Protein AF-A0A4W5RKP0-F1 (afdb_monomer)

Foldseek 3Di:
DVVVLVVVLVVCLVCVLVVLVDPDQLPPQDLVSLLSSLLPDDPVSLVVRNNPPPRNSVSSVVSVVVLLLDPPRARPNDNHHCVQWFAFPQQRDIDGPVCQQVDAGPVPQWDADPVRDIGGDTHGDPPDDPVVVVPPPVVPPPDPDD

Radius of gyration: 19.69 Å; Cα contacts (8 Å, |Δi|>4): 144; chains: 1; bounding box: 52×36×50 Å

Organism: NCBI:txid62062

Structure (mmCIF, N/CA/C/O backbone):
data_AF-A0A4W5RKP0-F1
#
_entry.id   AF-A0A4W5RKP0-F1
#
loop_
_atom_site.group_PDB
_atom_site.id
_atom_site.type_symbol
_atom_site.label_atom_id
_atom_site.label_alt_id
_atom_site.label_comp_id
_atom_site.label_asym_id
_atom_site.label_entity_id
_atom_site.label_seq_id
_atom_site.pdbx_PDB_ins_code
_atom_site.Cartn_x
_atom_site.Cartn_y
_atom_site.Cartn_z
_atom_site.occupancy
_atom_site.B_iso_or_equiv
_atom_site.auth_seq_id
_atom_site.auth_comp_id
_atom_site.auth_asym_id
_atom_site.auth_atom_id
_atom_site.pdbx_PDB_model_num
ATOM 1 N N . MET A 1 1 ? -3.366 20.449 21.493 1.00 60.41 1 MET A N 1
ATOM 2 C CA . MET A 1 1 ? -4.532 19.841 20.816 1.00 60.41 1 MET A CA 1
ATOM 3 C C . MET A 1 1 ? -4.073 18.633 20.007 1.00 60.41 1 MET A C 1
ATOM 5 O O . MET A 1 1 ? -4.732 17.608 20.071 1.00 60.41 1 MET A O 1
ATOM 9 N N . ASP A 1 2 ? -2.899 18.714 19.373 1.00 71.88 2 ASP A N 1
ATOM 10 C CA . ASP A 1 2 ? -2.292 17.614 18.603 1.00 71.88 2 ASP A CA 1
ATOM 11 C C . ASP A 1 2 ? -1.940 16.374 19.443 1.00 71.88 2 ASP A C 1
ATOM 13 O O . ASP A 1 2 ? -2.179 15.255 19.006 1.00 71.88 2 ASP A O 1
ATOM 17 N N . THR A 1 3 ? -1.509 16.557 20.695 1.00 84.44 3 THR A N 1
ATOM 18 C CA . THR A 1 3 ? -1.187 15.449 21.617 1.00 84.44 3 THR A CA 1
ATOM 19 C C . THR A 1 3 ? -2.364 14.506 21.874 1.00 84.44 3 THR A C 1
ATOM 21 O O . THR A 1 3 ? -2.198 13.292 21.888 1.00 84.44 3 THR A O 1
ATOM 24 N N . LEU A 1 4 ? -3.578 15.047 22.023 1.00 87.25 4 LEU A N 1
ATOM 25 C CA . LEU A 1 4 ? -4.775 14.232 22.240 1.00 87.25 4 LEU A CA 1
ATOM 26 C C . LEU A 1 4 ? -5.139 13.429 20.986 1.00 87.25 4 LEU A C 1
ATOM 28 O O . LEU A 1 4 ? -5.602 12.294 21.082 1.00 87.25 4 LEU A O 1
ATOM 32 N N . VAL A 1 5 ? -4.942 14.020 19.805 1.00 86.50 5 VAL A N 1
ATOM 33 C CA . VAL A 1 5 ? -5.206 13.350 18.528 1.00 86.50 5 VAL A CA 1
ATOM 34 C C . VAL A 1 5 ? -4.239 12.182 18.347 1.00 86.50 5 VAL A C 1
ATOM 36 O O . VAL A 1 5 ? -4.679 11.088 18.002 1.00 86.50 5 VAL A O 1
ATOM 39 N N . GLU A 1 6 ? -2.956 12.377 18.645 1.00 88.00 6 GLU A N 1
ATOM 40 C CA . GLU A 1 6 ? -1.948 11.312 18.622 1.00 88.00 6 GLU A CA 1
ATOM 41 C C . GLU A 1 6 ? -2.274 10.184 19.608 1.00 88.00 6 GLU A C 1
ATOM 43 O O . GLU A 1 6 ? -2.277 9.018 19.215 1.00 88.00 6 GLU A O 1
ATOM 48 N N . GLU A 1 7 ? -2.633 10.507 20.854 1.00 90.38 7 GLU A N 1
ATOM 49 C CA . GLU A 1 7 ? -3.054 9.510 21.847 1.00 90.38 7 GLU A CA 1
ATOM 50 C C . GLU A 1 7 ? -4.273 8.705 21.374 1.00 90.38 7 GLU A C 1
ATOM 52 O O . GLU A 1 7 ? -4.312 7.480 21.514 1.00 90.38 7 GLU A O 1
ATOM 57 N N . CYS A 1 8 ? -5.253 9.370 20.755 1.00 90.25 8 CYS A N 1
ATOM 58 C CA . CYS A 1 8 ? -6.436 8.713 20.202 1.00 90.25 8 CYS A CA 1
ATOM 59 C C . CYS A 1 8 ? -6.088 7.788 19.026 1.00 90.25 8 CYS A C 1
ATOM 61 O O . CYS A 1 8 ? -6.635 6.688 18.930 1.00 90.25 8 CYS A O 1
ATOM 63 N N . ILE A 1 9 ? -5.177 8.206 18.143 1.00 91.00 9 ILE A N 1
ATOM 64 C CA . ILE A 1 9 ? -4.698 7.392 17.018 1.00 91.00 9 ILE A CA 1
ATOM 65 C C . ILE A 1 9 ? -3.965 6.145 17.539 1.00 91.00 9 ILE A C 1
ATOM 67 O O . ILE A 1 9 ? -4.253 5.037 17.085 1.00 91.00 9 ILE A O 1
ATOM 71 N N . GLN A 1 10 ? -3.089 6.301 18.534 1.00 91.81 10 GLN A N 1
ATOM 72 C CA . GLN A 1 10 ? -2.374 5.189 19.173 1.00 91.81 10 GLN A CA 1
ATOM 73 C C . GLN A 1 10 ? -3.334 4.216 19.869 1.00 91.81 10 GLN A C 1
ATOM 75 O O . GLN A 1 10 ? -3.207 2.996 19.744 1.00 91.81 10 GLN A O 1
ATOM 80 N N . TYR A 1 11 ? -4.350 4.741 20.558 1.00 91.94 11 TYR A N 1
ATOM 81 C CA . TYR A 1 11 ? -5.396 3.916 21.156 1.00 91.94 11 TYR A CA 1
ATOM 82 C C . TYR A 1 11 ? -6.166 3.124 20.093 1.00 91.94 11 TYR A C 1
ATOM 84 O O . TYR A 1 11 ? -6.436 1.935 20.280 1.00 91.94 11 TYR A O 1
ATOM 92 N N . CYS A 1 12 ? -6.486 3.761 18.961 1.00 90.38 12 CYS A N 1
ATOM 93 C CA . CYS A 1 12 ? -7.157 3.103 17.846 1.00 90.38 12 CYS A CA 1
ATOM 94 C C . CYS A 1 12 ? -6.307 1.979 17.258 1.00 90.38 12 CYS A C 1
ATOM 96 O O . CYS A 1 12 ? -6.847 0.904 17.027 1.00 90.38 12 CYS A O 1
ATOM 98 N N . HIS A 1 13 ? -5.003 2.191 17.059 1.00 91.81 13 HIS A N 1
ATOM 99 C CA . HIS A 1 13 ? -4.082 1.149 16.589 1.00 91.81 13 HIS A CA 1
ATOM 100 C C . HIS A 1 13 ? -4.089 -0.068 17.526 1.00 91.81 13 HIS A C 1
ATOM 102 O O . HIS A 1 13 ? -4.401 -1.177 17.094 1.00 91.81 13 HIS A O 1
ATOM 108 N N . LYS A 1 14 ? -3.900 0.152 18.832 1.00 92.62 14 LYS A N 1
ATOM 109 C CA . LYS A 1 14 ? -3.831 -0.925 19.833 1.00 92.62 14 LYS A CA 1
ATOM 110 C C . LYS A 1 14 ? -5.144 -1.691 20.032 1.00 92.62 14 LYS A C 1
ATOM 112 O O . LYS A 1 14 ? -5.126 -2.882 20.341 1.00 92.62 14 LYS A O 1
ATOM 117 N N . HIS A 1 15 ? -6.288 -1.019 19.908 1.00 92.12 15 HIS A N 1
ATOM 118 C CA . HIS A 1 15 ? -7.602 -1.583 20.237 1.00 92.12 15 HIS A CA 1
ATOM 119 C C . HIS A 1 15 ? -8.544 -1.708 19.032 1.00 92.12 15 HIS A C 1
ATOM 121 O O . HIS A 1 15 ? -9.750 -1.888 19.215 1.00 92.12 15 HIS A O 1
ATOM 127 N N . MET A 1 16 ? -8.016 -1.675 17.804 1.00 90.31 16 MET A N 1
ATOM 128 C CA . MET A 1 16 ? -8.818 -1.653 16.575 1.00 90.31 16 MET A CA 1
ATOM 129 C C . MET A 1 16 ? -9.851 -2.779 16.513 1.00 90.31 16 MET A C 1
ATOM 131 O O . MET A 1 16 ? -11.029 -2.512 16.291 1.00 90.31 16 MET A O 1
ATOM 135 N N . SER A 1 17 ? -9.448 -4.022 16.799 1.00 89.94 17 SER A N 1
ATOM 136 C CA . SER A 1 17 ? -10.343 -5.190 16.809 1.00 89.94 17 SER A CA 1
ATOM 137 C C . SER A 1 17 ? -11.527 -5.033 17.778 1.00 89.94 17 SER A C 1
ATOM 139 O O . SER A 1 17 ? -12.649 -5.426 17.464 1.00 89.94 17 SER A O 1
ATOM 141 N N . ALA A 1 18 ? -11.315 -4.414 18.943 1.00 90.12 18 ALA A N 1
ATOM 142 C CA . ALA A 1 18 ? -12.383 -4.153 19.911 1.00 90.12 18 ALA A CA 1
ATOM 143 C C . ALA A 1 18 ? -13.307 -3.009 19.452 1.00 90.12 18 ALA A C 1
ATOM 145 O O . ALA A 1 18 ? -14.530 -3.079 19.611 1.00 90.12 18 ALA A O 1
ATOM 146 N N . ILE A 1 19 ? -12.735 -1.977 18.826 1.00 89.62 19 ILE A N 1
ATOM 147 C CA . ILE A 1 19 ? -13.483 -0.839 18.282 1.00 89.62 19 ILE A CA 1
ATOM 148 C C . ILE A 1 19 ? -14.411 -1.310 17.158 1.00 89.62 19 ILE A C 1
ATOM 150 O O . ILE A 1 19 ? -15.609 -1.035 17.205 1.00 89.62 19 ILE A O 1
ATOM 154 N N . VAL A 1 20 ? -13.907 -2.087 16.192 1.00 89.06 20 VAL A N 1
ATOM 155 C CA . VAL A 1 20 ? -14.726 -2.596 15.076 1.00 89.06 20 VAL A CA 1
ATOM 156 C C . VAL A 1 20 ? -15.757 -3.639 15.522 1.00 89.06 20 VAL A C 1
ATOM 158 O O . VAL A 1 20 ? -16.818 -3.753 14.899 1.00 89.06 20 VAL A O 1
ATOM 161 N N . ALA A 1 21 ? -15.520 -4.363 16.622 1.00 87.81 21 ALA A N 1
ATOM 162 C CA . ALA A 1 21 ? -16.507 -5.277 17.204 1.00 87.81 21 ALA A CA 1
ATOM 163 C C . ALA A 1 21 ? -17.727 -4.536 17.784 1.00 87.81 21 ALA A C 1
ATOM 165 O O . ALA A 1 21 ? -18.852 -5.042 17.727 1.00 87.81 21 ALA A O 1
ATOM 166 N N . THR A 1 22 ? -17.529 -3.313 18.278 1.00 87.06 22 THR A N 1
ATOM 167 C CA . THR A 1 22 ? -18.585 -2.475 18.861 1.00 87.06 22 THR A CA 1
ATOM 168 C C . THR A 1 22 ? -19.543 -1.964 17.767 1.00 87.06 22 THR A C 1
ATOM 170 O O . THR A 1 22 ? -19.121 -1.725 16.629 1.00 87.06 22 THR A O 1
ATOM 173 N N . PRO A 1 23 ? -20.855 -1.800 18.030 1.00 82.81 23 PRO A N 1
ATOM 174 C CA . PRO A 1 23 ? -21.781 -1.160 17.092 1.00 82.81 23 PRO A CA 1
ATOM 175 C C . PRO A 1 23 ? -21.505 0.352 16.979 1.00 82.81 23 PRO A C 1
ATOM 177 O O . PRO A 1 23 ? -22.216 1.177 17.538 1.00 82.81 23 PRO A O 1
ATOM 180 N N . CYS A 1 24 ? -20.453 0.712 16.246 1.00 81.31 24 CYS A N 1
ATOM 181 C CA . CYS A 1 24 ? -20.069 2.082 15.924 1.00 81.31 24 CYS A CA 1
ATOM 182 C C . CYS A 1 24 ? -20.113 2.329 14.407 1.00 81.31 24 CYS A C 1
ATOM 184 O O . CYS A 1 24 ? -19.992 1.401 13.598 1.00 81.31 24 CYS A O 1
ATOM 186 N N . ASN A 1 25 ? -20.291 3.594 14.019 1.00 80.88 25 ASN A N 1
ATOM 187 C CA . ASN A 1 25 ? -20.197 4.024 12.629 1.00 80.88 25 ASN A CA 1
ATOM 188 C C . ASN A 1 25 ? -18.757 4.466 12.328 1.00 80.88 25 ASN A C 1
ATOM 190 O O . ASN A 1 25 ? -18.348 5.538 12.754 1.00 80.88 25 ASN A O 1
ATOM 194 N N . MET A 1 26 ? -18.015 3.665 11.563 1.00 80.25 26 MET A N 1
ATOM 195 C CA . MET A 1 26 ? -16.632 3.963 11.151 1.00 80.25 26 MET A CA 1
ATOM 196 C C . MET A 1 26 ? -16.550 4.773 9.842 1.00 80.25 26 MET A C 1
ATOM 198 O O . MET A 1 26 ? -15.467 5.013 9.305 1.00 80.25 26 MET A O 1
ATOM 202 N N . ASN A 1 27 ? -17.687 5.209 9.288 1.00 81.69 27 ASN A N 1
ATOM 203 C CA . ASN A 1 27 ? -17.723 6.067 8.099 1.00 81.69 27 ASN A CA 1
ATOM 204 C C . ASN A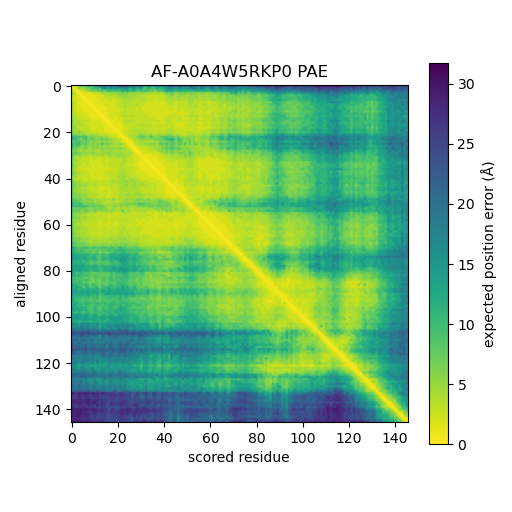 1 27 ? -17.476 7.545 8.397 1.00 81.69 27 ASN A C 1
ATOM 206 O O . ASN A 1 27 ? -17.234 8.302 7.465 1.00 81.69 27 ASN A O 1
ATOM 210 N N . CYS A 1 28 ? -17.480 7.950 9.667 1.00 81.38 28 CYS A N 1
ATOM 211 C CA . CYS A 1 28 ? -17.148 9.316 10.071 1.00 81.38 28 CYS A CA 1
ATOM 212 C C . CYS A 1 28 ? -15.638 9.612 10.068 1.00 81.38 28 CYS A C 1
ATOM 214 O O . CYS A 1 28 ? -15.250 10.775 10.157 1.00 81.38 28 CYS A O 1
ATOM 216 N N . ILE A 1 29 ? -14.785 8.587 9.962 1.00 85.50 29 ILE A N 1
ATOM 217 C CA . ILE A 1 29 ? -13.333 8.764 9.898 1.00 85.50 29 ILE A CA 1
ATOM 218 C C . ILE A 1 29 ? -12.970 9.325 8.523 1.00 85.50 29 ILE A C 1
ATOM 220 O O . ILE A 1 29 ? -13.238 8.701 7.494 1.00 85.50 29 ILE A O 1
ATOM 224 N N . ASN A 1 30 ? -12.360 10.510 8.516 1.00 88.31 30 ASN A N 1
ATOM 225 C CA . ASN A 1 30 ? -11.924 11.165 7.289 1.00 88.31 30 ASN A CA 1
ATOM 226 C C . ASN A 1 30 ? -10.716 10.442 6.654 1.00 88.31 30 ASN A C 1
ATOM 228 O O . ASN A 1 30 ? -10.033 9.634 7.285 1.00 88.31 30 ASN A O 1
ATOM 232 N N . SER A 1 31 ? -10.431 10.749 5.387 1.00 86.88 31 SER A N 1
ATOM 233 C CA . SER A 1 31 ? -9.351 10.103 4.630 1.00 86.88 31 SER A CA 1
ATOM 234 C C . SER A 1 31 ? -7.961 10.309 5.231 1.00 86.88 31 SER A C 1
ATOM 236 O O . SER A 1 31 ? -7.126 9.415 5.123 1.00 86.88 31 SER A O 1
ATOM 238 N N . ASN A 1 32 ? -7.714 11.469 5.841 1.00 88.56 32 ASN A N 1
ATOM 239 C CA . ASN A 1 32 ? -6.399 11.844 6.365 1.00 88.56 32 ASN A CA 1
ATOM 240 C C . ASN A 1 32 ? -6.110 11.121 7.687 1.00 88.56 32 ASN A C 1
ATOM 242 O O . ASN A 1 32 ? -5.034 10.568 7.874 1.00 88.56 32 ASN A O 1
ATOM 246 N N . LEU A 1 33 ? -7.106 11.037 8.567 1.00 88.75 33 LEU A N 1
ATOM 247 C CA . LEU A 1 33 ? -7.048 10.281 9.812 1.00 88.75 33 LEU A CA 1
ATOM 248 C C . LEU A 1 33 ? -6.949 8.782 9.530 1.00 88.75 33 LEU A C 1
ATOM 250 O O . LEU A 1 33 ? -6.168 8.092 10.176 1.00 88.75 33 LEU A O 1
ATOM 254 N N . ALA A 1 34 ? -7.681 8.283 8.529 1.00 89.56 34 ALA A N 1
ATOM 255 C CA . ALA A 1 34 ? -7.530 6.906 8.074 1.00 89.56 34 ALA A CA 1
ATOM 256 C C . ALA A 1 34 ? -6.102 6.628 7.578 1.00 89.56 34 ALA A C 1
ATOM 258 O O . ALA A 1 34 ? -5.566 5.573 7.902 1.00 89.56 34 ALA A O 1
ATOM 259 N N . ALA A 1 35 ? -5.470 7.561 6.855 1.00 88.38 35 ALA A N 1
ATOM 260 C CA . ALA A 1 35 ? -4.072 7.430 6.440 1.00 88.38 35 ALA A CA 1
ATOM 261 C C . ALA A 1 35 ? -3.122 7.374 7.648 1.00 88.38 35 ALA A C 1
ATOM 263 O O . ALA A 1 35 ? -2.341 6.437 7.750 1.00 88.38 35 ALA A O 1
ATOM 264 N N . HIS A 1 36 ? -3.263 8.289 8.614 1.00 89.31 36 HIS A N 1
ATOM 265 C CA . HIS A 1 36 ? -2.423 8.304 9.821 1.00 89.31 36 HIS A CA 1
ATOM 266 C C . HIS A 1 36 ? -2.562 7.023 10.651 1.00 89.31 36 HIS A C 1
ATOM 268 O O . HIS A 1 36 ? -1.573 6.488 11.138 1.00 89.31 36 HIS A O 1
ATOM 274 N N . ILE A 1 37 ? -3.786 6.508 10.797 1.00 90.44 37 ILE A N 1
ATOM 275 C CA . ILE A 1 37 ? -4.014 5.218 11.454 1.00 90.44 37 ILE A CA 1
ATOM 276 C C . ILE A 1 37 ? -3.352 4.100 10.636 1.00 90.44 37 ILE A C 1
ATOM 278 O O . ILE A 1 37 ? -2.694 3.242 11.212 1.00 90.44 37 ILE A O 1
ATOM 282 N N . SER A 1 38 ? -3.483 4.122 9.305 1.00 89.56 38 SER A N 1
ATOM 283 C CA . SER A 1 38 ? -2.918 3.100 8.408 1.00 89.56 38 SER A CA 1
ATOM 284 C C . SER A 1 38 ? -1.395 3.030 8.425 1.00 89.56 38 SER A C 1
ATOM 286 O O . SER A 1 38 ? -0.846 1.943 8.230 1.00 89.56 38 SER A O 1
ATOM 288 N N . ASP A 1 39 ? -0.732 4.159 8.671 1.00 88.19 39 ASP A N 1
ATOM 289 C CA . ASP A 1 39 ? 0.724 4.256 8.784 1.00 88.19 39 ASP A CA 1
ATOM 290 C C . ASP A 1 39 ? 1.266 3.577 10.048 1.00 88.19 39 ASP A C 1
ATOM 292 O O . ASP A 1 39 ? 2.420 3.156 10.058 1.00 88.19 39 ASP A O 1
ATOM 296 N N . LEU A 1 40 ? 0.447 3.434 11.098 1.00 89.38 40 LEU A N 1
ATOM 297 C CA . LEU A 1 40 ? 0.853 2.741 12.324 1.00 89.38 40 LEU A CA 1
ATOM 298 C C . LEU A 1 40 ? 0.776 1.219 12.219 1.00 89.38 40 LEU A C 1
ATOM 300 O O . LEU A 1 40 ? 1.507 0.528 12.919 1.00 89.38 40 LEU A O 1
ATOM 304 N N . PHE A 1 41 ? -0.113 0.692 11.377 1.00 88.69 41 PHE A N 1
ATOM 305 C CA . PHE A 1 41 ? -0.255 -0.751 11.216 1.00 88.69 41 PHE A CA 1
ATOM 306 C C . PHE A 1 41 ? 0.875 -1.308 10.367 1.00 88.69 41 PHE A C 1
ATOM 308 O O . PHE A 1 41 ? 1.107 -0.805 9.266 1.00 88.69 41 PHE A O 1
ATOM 315 N N . SER A 1 42 ? 1.479 -2.416 10.791 1.00 87.25 42 SER A N 1
ATOM 316 C CA . SER A 1 42 ? 2.222 -3.244 9.839 1.00 87.25 42 SER A CA 1
ATOM 317 C C . SER A 1 42 ? 1.279 -4.018 8.908 1.00 87.25 42 SER A C 1
ATOM 319 O O . SER A 1 42 ? 0.077 -4.117 9.170 1.00 87.25 42 SER A O 1
ATOM 321 N N . HIS A 1 43 ? 1.782 -4.581 7.805 1.00 85.00 43 HIS A N 1
ATOM 322 C CA . HIS A 1 43 ? 0.957 -5.447 6.938 1.00 85.00 43 HIS A CA 1
ATOM 323 C C . HIS A 1 43 ? 0.384 -6.661 7.678 1.00 85.00 43 HIS A C 1
ATOM 325 O O . HIS A 1 43 ? -0.772 -7.009 7.457 1.00 85.00 43 HIS A O 1
ATOM 331 N N . ASN A 1 44 ? 1.164 -7.256 8.584 1.00 86.12 44 ASN A N 1
ATOM 332 C CA . ASN A 1 44 ? 0.733 -8.407 9.379 1.00 86.12 44 ASN A CA 1
ATOM 333 C C . ASN A 1 44 ? -0.314 -7.990 10.418 1.00 86.12 44 ASN A C 1
ATOM 335 O O . ASN A 1 44 ? -1.383 -8.586 10.495 1.00 86.12 44 ASN A O 1
ATOM 339 N N . GLU A 1 45 ? -0.061 -6.898 11.147 1.00 88.00 45 GLU A N 1
ATOM 340 C CA . GLU A 1 45 ? -1.020 -6.371 12.127 1.00 88.00 45 GLU A CA 1
ATOM 341 C C . GLU A 1 45 ? -2.345 -5.967 11.473 1.00 88.00 45 GLU A C 1
ATOM 343 O O . GLU A 1 45 ? -3.407 -6.170 12.056 1.00 88.00 45 GLU A O 1
ATOM 348 N N . ALA A 1 46 ? -2.291 -5.396 10.265 1.00 87.25 46 ALA A N 1
ATOM 349 C CA . ALA A 1 46 ? -3.469 -5.042 9.481 1.00 87.25 46 ALA A CA 1
ATOM 350 C C . ALA A 1 46 ? -4.316 -6.272 9.117 1.00 87.25 46 ALA A C 1
ATOM 352 O O . ALA A 1 46 ? -5.549 -6.184 9.092 1.00 87.25 46 ALA A O 1
ATOM 353 N N . ASP A 1 47 ? -3.676 -7.409 8.835 1.00 86.25 47 ASP A N 1
ATOM 354 C CA . ASP A 1 47 ? -4.386 -8.651 8.537 1.00 86.25 47 ASP A CA 1
ATOM 355 C C . ASP A 1 47 ? -4.949 -9.321 9.802 1.00 86.25 47 ASP A C 1
ATOM 357 O O . ASP A 1 47 ? -6.083 -9.809 9.787 1.00 86.25 47 ASP A O 1
ATOM 361 N N . ASP A 1 48 ? -4.242 -9.217 10.927 1.00 87.50 48 ASP A N 1
ATOM 362 C CA . ASP A 1 48 ? -4.676 -9.731 12.232 1.00 87.50 48 ASP A CA 1
ATOM 363 C C . ASP A 1 48 ? -5.889 -8.980 12.823 1.00 87.50 48 ASP A C 1
ATOM 365 O O . ASP A 1 48 ? -6.530 -9.457 13.770 1.00 87.50 48 ASP A O 1
ATOM 369 N N . VAL A 1 49 ? -6.259 -7.813 12.275 1.00 87.25 49 VAL A N 1
ATOM 370 C CA . VAL A 1 49 ? -7.458 -7.079 12.709 1.00 87.25 49 VAL A CA 1
ATOM 371 C C . VAL A 1 49 ? -8.714 -7.930 12.487 1.00 87.25 49 VAL A C 1
ATOM 373 O O . VAL A 1 49 ? -9.129 -8.215 11.359 1.00 87.25 49 VAL A O 1
ATOM 376 N N . MET A 1 50 ? -9.392 -8.272 13.587 1.00 85.06 50 MET A N 1
ATOM 377 C CA . MET A 1 50 ? -10.626 -9.060 13.566 1.00 85.06 50 MET A CA 1
ATOM 378 C C . MET A 1 50 ? -11.846 -8.197 13.221 1.00 85.06 50 MET A C 1
ATOM 380 O O . MET A 1 50 ? -12.648 -7.839 14.084 1.00 85.06 50 MET A O 1
ATOM 384 N N . ASP A 1 51 ? -12.021 -7.903 11.937 1.00 85.00 51 ASP A N 1
ATOM 385 C CA . ASP A 1 51 ? -13.127 -7.094 11.419 1.00 85.00 51 ASP A CA 1
ATOM 386 C C . ASP A 1 51 ? -14.125 -7.926 10.595 1.00 85.00 51 ASP A C 1
ATOM 388 O O . ASP A 1 51 ? -14.141 -7.904 9.367 1.00 85.00 51 ASP A O 1
ATOM 392 N N . ARG A 1 52 ? -15.003 -8.674 11.278 1.00 79.88 52 ARG A N 1
ATOM 393 C CA . ARG A 1 52 ? -15.980 -9.573 10.619 1.00 79.88 52 ARG A CA 1
ATOM 394 C C . ARG A 1 52 ? -16.963 -8.866 9.681 1.00 79.88 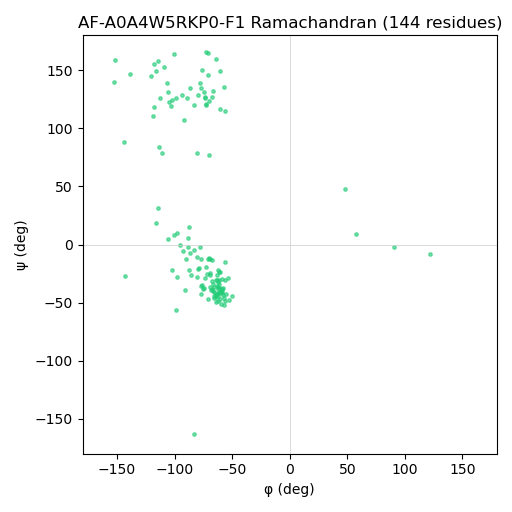52 ARG A C 1
ATOM 396 O O . ARG A 1 52 ? -17.572 -9.524 8.844 1.00 79.88 52 ARG A O 1
ATOM 403 N N . LYS A 1 53 ? -17.198 -7.569 9.890 1.00 82.88 53 LYS A N 1
ATOM 404 C CA . LYS A 1 53 ? -18.158 -6.764 9.117 1.00 82.88 53 LYS A CA 1
ATOM 405 C C . LYS A 1 53 ? -17.467 -5.815 8.140 1.00 82.88 53 LYS A C 1
ATOM 407 O O . LYS A 1 53 ? -18.164 -5.007 7.536 1.00 82.88 53 LYS A O 1
ATOM 412 N N . ASP A 1 54 ? -16.143 -5.902 8.029 1.00 83.19 54 ASP A N 1
ATOM 413 C CA . ASP A 1 54 ? -15.317 -5.053 7.176 1.00 83.19 54 ASP A CA 1
ATOM 414 C C . ASP A 1 54 ? -15.624 -3.547 7.317 1.00 83.19 54 ASP A C 1
ATOM 416 O O . ASP A 1 54 ? -15.843 -2.811 6.356 1.00 83.19 54 ASP A O 1
ATOM 420 N N . LYS A 1 55 ? -15.708 -3.073 8.563 1.00 84.19 55 LYS A N 1
ATOM 421 C CA . LYS A 1 55 ? -15.987 -1.664 8.874 1.00 84.19 55 LYS A CA 1
ATOM 422 C C . LYS A 1 55 ? -14.795 -0.748 8.606 1.00 84.19 55 LYS A C 1
ATOM 424 O O . LYS A 1 55 ? -14.986 0.448 8.369 1.00 84.19 55 LYS A O 1
ATOM 429 N N . PHE A 1 56 ? -13.580 -1.275 8.725 1.00 87.06 56 PHE A N 1
ATOM 430 C CA . PHE A 1 56 ? -12.343 -0.507 8.641 1.00 87.06 56 PHE A CA 1
ATOM 431 C C . PHE A 1 56 ? -11.204 -1.255 7.942 1.00 87.06 56 PHE A C 1
ATOM 433 O O . PHE A 1 56 ? -10.368 -0.593 7.328 1.00 87.06 56 PHE A O 1
ATOM 440 N N . LYS A 1 57 ? -11.179 -2.596 7.962 1.00 87.81 57 LYS A N 1
ATOM 441 C CA . LYS A 1 57 ? -10.093 -3.393 7.361 1.00 87.81 57 LYS A CA 1
ATOM 442 C C . LYS A 1 57 ? -9.897 -3.079 5.868 1.00 87.81 57 LYS A C 1
ATOM 444 O O . LYS A 1 57 ? -8.781 -2.767 5.459 1.00 87.81 57 LYS A O 1
ATOM 449 N N . SER A 1 58 ? -10.959 -2.999 5.069 1.00 87.69 58 SER A N 1
ATOM 450 C C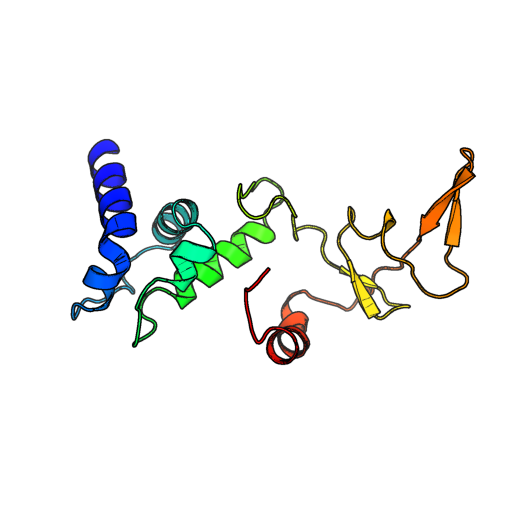A . SER A 1 58 ? -10.859 -2.569 3.665 1.00 87.69 58 SER A CA 1
ATOM 451 C C . SER A 1 58 ? -10.340 -1.141 3.493 1.00 87.69 58 SER A C 1
ATOM 453 O O . SER A 1 58 ? -9.544 -0.890 2.592 1.00 87.69 58 SER A O 1
ATOM 455 N N . LYS A 1 59 ? -10.724 -0.197 4.365 1.00 88.12 59 LYS A N 1
ATOM 456 C CA . LYS A 1 59 ? -10.218 1.190 4.300 1.00 88.12 59 LYS A CA 1
ATOM 457 C C . LYS A 1 59 ? -8.729 1.267 4.627 1.00 88.12 59 LYS A C 1
ATOM 459 O O . LYS A 1 59 ? -8.012 2.038 3.993 1.00 88.12 59 LYS A O 1
ATOM 464 N N . LEU A 1 60 ? -8.280 0.460 5.587 1.00 88.81 60 LEU A N 1
ATOM 465 C CA . LEU A 1 60 ? -6.881 0.327 5.981 1.00 88.81 60 LEU A CA 1
ATOM 466 C C . LEU A 1 60 ? -6.034 -0.139 4.788 1.00 88.81 60 LEU A C 1
ATOM 468 O O . LEU A 1 60 ? -5.059 0.515 4.415 1.00 88.81 60 LEU A O 1
ATOM 472 N N . PHE A 1 61 ? -6.449 -1.221 4.125 1.00 88.62 61 PHE A N 1
ATOM 473 C CA . PHE A 1 61 ? -5.739 -1.724 2.948 1.00 88.62 61 PHE A CA 1
ATOM 474 C C . PHE A 1 61 ? -5.837 -0.793 1.749 1.00 88.62 61 PHE A C 1
ATOM 476 O O . PHE A 1 61 ? -4.839 -0.590 1.062 1.00 88.62 61 PHE A O 1
ATOM 483 N N . GLN A 1 62 ? -6.996 -0.175 1.521 1.00 87.88 62 GLN A N 1
ATOM 484 C CA . GLN A 1 62 ? -7.146 0.831 0.478 1.00 87.88 62 GLN A CA 1
ATOM 485 C C . GLN A 1 62 ? -6.127 1.960 0.667 1.00 87.88 62 GLN A C 1
ATOM 487 O O . GLN A 1 62 ? -5.414 2.297 -0.276 1.00 87.88 62 GLN A O 1
ATOM 492 N N . LYS A 1 63 ? -6.003 2.506 1.883 1.00 89.19 63 LYS A N 1
ATOM 493 C CA . LYS A 1 63 ? -5.036 3.570 2.174 1.00 89.19 63 LYS A CA 1
ATOM 494 C C . LYS A 1 63 ? -3.598 3.107 2.000 1.00 89.19 63 LYS A C 1
ATOM 496 O O . LYS A 1 63 ? -2.820 3.812 1.366 1.00 89.19 63 LYS A O 1
ATOM 501 N N . LYS A 1 64 ? -3.258 1.902 2.462 1.00 86.81 64 LYS A N 1
ATOM 502 C CA . LYS A 1 64 ? -1.931 1.315 2.224 1.00 86.81 64 LYS A CA 1
ATOM 503 C C . LYS A 1 64 ? -1.612 1.193 0.731 1.00 86.81 64 LYS A C 1
ATOM 505 O O . LYS A 1 64 ? -0.507 1.541 0.327 1.00 86.81 64 LYS A O 1
ATOM 510 N N . ILE A 1 65 ? -2.567 0.753 -0.090 1.00 86.25 65 ILE A N 1
ATOM 511 C CA . ILE A 1 65 ? -2.398 0.647 -1.546 1.00 86.25 65 ILE A CA 1
ATOM 512 C C . ILE A 1 65 ? -2.239 2.032 -2.180 1.00 86.25 65 ILE A C 1
ATOM 514 O O . ILE A 1 65 ? -1.328 2.220 -2.981 1.00 86.25 65 ILE A O 1
ATOM 518 N N . GLU A 1 66 ? -3.075 3.007 -1.817 1.00 86.19 66 GLU A N 1
ATOM 519 C CA . GLU A 1 66 ? -2.962 4.391 -2.301 1.00 86.19 66 GLU A CA 1
ATOM 520 C C . GLU A 1 66 ? -1.572 4.972 -2.007 1.0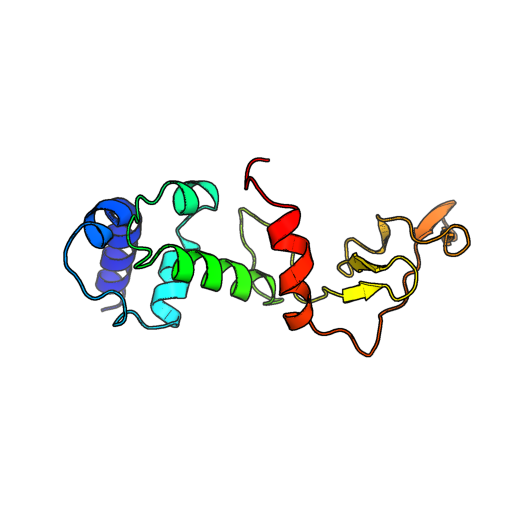0 86.19 66 GLU A C 1
ATOM 522 O O . GLU A 1 66 ? -0.945 5.566 -2.887 1.00 86.19 66 GLU A O 1
ATOM 527 N N . CYS A 1 67 ? -1.046 4.727 -0.806 1.00 84.62 67 CYS A N 1
ATOM 528 C CA . CYS A 1 67 ? 0.281 5.177 -0.411 1.00 84.62 67 CYS A CA 1
ATOM 529 C C . CYS A 1 67 ? 1.413 4.541 -1.240 1.00 84.62 67 CYS A C 1
ATOM 531 O O . CYS A 1 67 ? 2.411 5.210 -1.496 1.00 84.62 67 CYS A O 1
ATOM 533 N N . LEU A 1 68 ? 1.264 3.307 -1.745 1.00 83.75 68 LEU A N 1
ATOM 534 C CA . LEU A 1 68 ? 2.267 2.690 -2.632 1.00 83.75 68 LEU A CA 1
ATOM 535 C C . LEU A 1 68 ? 2.435 3.443 -3.958 1.00 83.75 68 LEU A C 1
ATOM 537 O O . LEU A 1 68 ? 3.502 3.368 -4.569 1.00 83.75 68 LEU A O 1
ATOM 541 N N . PHE A 1 69 ? 1.408 4.159 -4.420 1.00 84.50 69 PHE A N 1
ATOM 542 C CA . PHE A 1 69 ? 1.475 4.963 -5.644 1.00 84.50 69 PHE A CA 1
ATOM 543 C C . PHE A 1 69 ? 2.024 6.375 -5.414 1.00 84.50 69 PHE A C 1
ATOM 545 O O . PHE A 1 69 ? 2.283 7.086 -6.387 1.00 84.50 69 PHE A O 1
ATOM 552 N N . ASN A 1 70 ? 2.242 6.781 -4.162 1.00 83.75 70 ASN A N 1
ATOM 553 C CA . ASN A 1 70 ? 2.835 8.071 -3.839 1.00 83.75 70 ASN A CA 1
ATOM 554 C C . ASN A 1 70 ? 4.377 7.985 -3.924 1.00 83.75 70 ASN A C 1
ATOM 556 O O . ASN A 1 70 ? 4.977 7.192 -3.196 1.00 83.75 70 ASN A O 1
ATOM 560 N N . PRO A 1 71 ? 5.050 8.770 -4.792 1.00 80.31 71 PRO A N 1
ATOM 561 C CA . PRO A 1 71 ? 6.507 8.722 -4.959 1.00 80.31 71 PRO A CA 1
ATOM 562 C C . PRO A 1 71 ? 7.292 9.089 -3.690 1.00 80.31 71 PRO A C 1
ATOM 564 O O . PRO A 1 71 ? 8.381 8.557 -3.482 1.00 80.31 71 PRO A O 1
ATOM 567 N N . ASP A 1 72 ? 6.737 9.952 -2.836 1.00 80.69 72 ASP A N 1
ATOM 568 C CA . ASP A 1 72 ? 7.415 10.449 -1.631 1.00 80.69 72 ASP A CA 1
ATOM 569 C C . ASP A 1 72 ? 7.151 9.577 -0.397 1.00 80.69 72 ASP A C 1
ATOM 571 O O . ASP A 1 72 ? 7.831 9.701 0.624 1.00 80.69 72 ASP A O 1
ATOM 575 N N . TYR A 1 73 ? 6.178 8.670 -0.485 1.00 79.94 73 TYR A N 1
ATOM 576 C CA . TYR A 1 73 ? 5.814 7.799 0.620 1.00 79.94 73 TYR A CA 1
ATOM 577 C 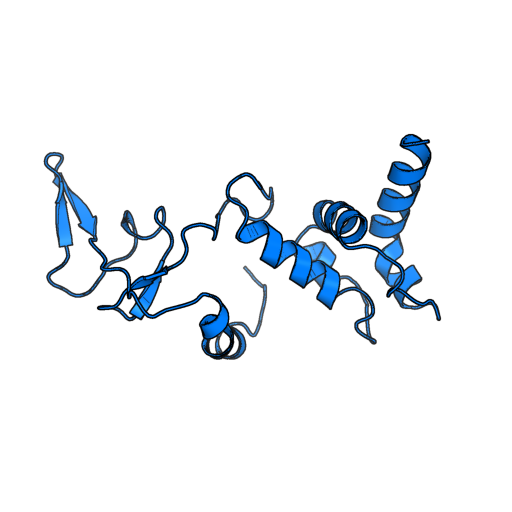C . TYR A 1 73 ? 6.7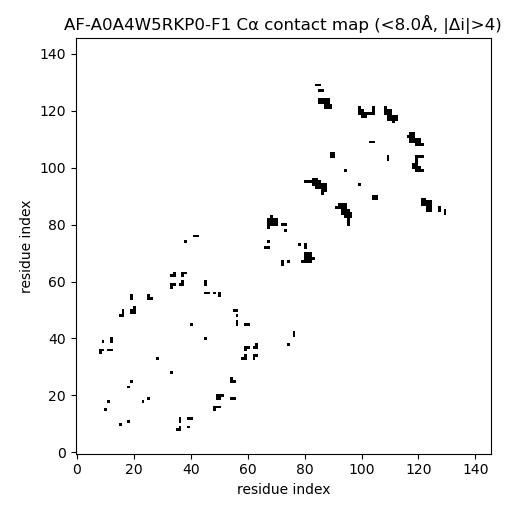93 6.629 0.737 1.00 79.94 73 TYR A C 1
ATOM 579 O O . TYR A 1 73 ? 7.063 5.903 -0.224 1.00 79.94 73 TYR A O 1
ATOM 587 N N . LYS A 1 74 ? 7.319 6.432 1.947 1.00 72.81 74 LYS A N 1
ATOM 588 C CA . LYS A 1 74 ? 8.209 5.323 2.286 1.00 72.81 74 LYS A CA 1
ATOM 589 C C . LYS A 1 74 ? 7.554 4.488 3.367 1.00 72.81 74 LYS A C 1
ATOM 591 O O . LYS A 1 74 ? 7.457 4.923 4.509 1.00 72.81 74 LYS A O 1
ATOM 596 N N . ASN A 1 75 ? 7.145 3.281 3.002 1.00 71.81 75 ASN A N 1
ATOM 597 C CA . ASN A 1 75 ? 6.707 2.298 3.976 1.00 71.81 75 ASN A CA 1
ATOM 598 C C . ASN A 1 75 ? 7.924 1.517 4.490 1.00 71.81 75 ASN A C 1
ATOM 600 O O . ASN A 1 75 ? 8.754 1.082 3.689 1.00 71.81 75 ASN A O 1
ATOM 604 N N . GLN A 1 76 ? 8.024 1.317 5.805 1.00 71.25 76 GLN A N 1
ATOM 605 C CA . GLN A 1 76 ? 9.056 0.457 6.391 1.00 71.25 76 GLN A CA 1
ATOM 606 C C . GLN A 1 76 ? 8.861 -1.012 5.987 1.00 71.25 76 GLN A C 1
ATOM 608 O O . GLN A 1 76 ? 9.838 -1.693 5.685 1.00 71.25 76 GLN A O 1
ATOM 613 N N . ASP A 1 77 ? 7.612 -1.470 5.875 1.00 70.88 77 ASP A N 1
ATOM 614 C CA . ASP A 1 77 ? 7.287 -2.858 5.518 1.00 70.88 77 ASP A CA 1
ATOM 615 C C . ASP A 1 77 ? 7.414 -3.139 4.018 1.00 70.88 77 ASP A C 1
ATOM 617 O O . ASP A 1 77 ? 7.462 -4.282 3.565 1.00 70.88 77 ASP A O 1
ATOM 621 N N . SER A 1 78 ? 7.379 -2.094 3.195 1.00 70.75 78 SER A N 1
ATOM 622 C CA . SER A 1 78 ? 7.381 -2.212 1.739 1.00 70.75 78 SER A CA 1
ATOM 623 C C . SER A 1 78 ? 8.192 -1.078 1.134 1.00 70.75 78 SER A C 1
ATOM 625 O O . SER A 1 78 ? 7.634 -0.045 0.767 1.00 70.75 78 SER A O 1
ATOM 627 N N . PRO A 1 79 ? 9.514 -1.272 0.983 1.00 69.50 79 PRO A N 1
ATOM 628 C CA . PRO A 1 79 ? 10.383 -0.253 0.404 1.00 69.50 79 PRO A CA 1
ATOM 629 C C . PRO A 1 79 ? 10.125 -0.047 -1.098 1.00 69.50 79 PRO A C 1
ATOM 631 O O . PRO A 1 79 ? 10.638 0.898 -1.693 1.00 69.50 79 PRO A O 1
ATOM 634 N N . GLY A 1 80 ? 9.367 -0.948 -1.734 1.00 70.94 80 GLY A N 1
ATOM 635 C CA . GLY A 1 80 ? 9.001 -0.852 -3.141 1.00 70.94 80 GLY A CA 1
ATOM 636 C C . GLY A 1 80 ? 7.939 0.217 -3.386 1.00 70.94 80 GLY A C 1
ATOM 637 O O . GLY A 1 80 ? 6.898 0.224 -2.737 1.00 70.94 80 GLY A O 1
ATOM 638 N N . ASN A 1 81 ? 8.182 1.080 -4.372 1.00 77.50 81 ASN A N 1
ATOM 639 C CA . ASN A 1 81 ? 7.252 2.126 -4.781 1.00 77.50 81 ASN A CA 1
ATOM 640 C C . ASN A 1 81 ? 6.567 1.760 -6.113 1.00 77.50 81 ASN A C 1
ATOM 642 O O . ASN A 1 81 ? 7.229 1.382 -7.086 1.00 77.50 81 ASN A O 1
ATOM 646 N N . ALA A 1 82 ? 5.239 1.877 -6.166 1.00 83.25 82 ALA A N 1
ATOM 647 C CA . ALA A 1 82 ? 4.411 1.576 -7.332 1.00 83.25 82 ALA A CA 1
ATOM 648 C C . ALA A 1 82 ? 4.081 2.812 -8.197 1.00 83.25 82 ALA A C 1
ATOM 650 O O . ALA A 1 82 ? 3.460 2.666 -9.246 1.00 83.25 82 ALA A O 1
ATOM 651 N N . SER A 1 83 ? 4.542 4.015 -7.842 1.00 82.81 83 SER A N 1
ATOM 652 C CA . SER A 1 83 ? 4.341 5.259 -8.617 1.00 82.81 83 SER A CA 1
ATOM 653 C C . SER A 1 83 ? 4.792 5.155 -10.077 1.00 82.81 83 SER A C 1
ATOM 655 O O . SER A 1 83 ? 4.250 5.812 -10.964 1.00 82.81 83 SER A O 1
ATOM 657 N N . THR A 1 84 ? 5.784 4.306 -10.356 1.00 83.81 84 THR A N 1
ATOM 658 C CA . THR A 1 84 ? 6.314 4.103 -11.709 1.00 83.81 84 THR A CA 1
ATOM 659 C C . THR A 1 84 ? 5.784 2.848 -12.394 1.00 83.81 84 THR A C 1
ATOM 661 O O . THR A 1 84 ? 6.272 2.518 -13.477 1.00 83.81 84 THR A O 1
ATOM 664 N N . LEU A 1 85 ? 4.798 2.165 -11.801 1.00 86.81 85 LEU A N 1
ATOM 665 C CA . LEU A 1 85 ? 4.239 0.912 -12.302 1.00 86.81 85 LEU A CA 1
ATOM 666 C C . LEU A 1 85 ? 3.707 1.067 -13.732 1.00 86.81 85 LEU A C 1
ATOM 668 O O . LEU A 1 85 ? 3.039 2.043 -14.079 1.00 86.81 85 LEU A O 1
ATOM 672 N N . TYR A 1 86 ? 4.022 0.096 -14.580 1.00 84.69 86 TYR A N 1
ATOM 673 C CA . TYR A 1 86 ? 3.518 0.007 -15.939 1.00 84.69 86 TYR A CA 1
ATOM 674 C C . TYR A 1 86 ? 3.453 -1.422 -16.443 1.00 84.69 86 TYR A C 1
ATOM 676 O O . TYR A 1 86 ? 4.177 -2.304 -15.984 1.00 84.69 86 TYR A O 1
ATOM 684 N N . ARG A 1 87 ? 2.622 -1.628 -17.462 1.00 84.88 87 ARG A N 1
ATOM 685 C CA . ARG A 1 87 ? 2.581 -2.873 -18.218 1.00 84.88 87 ARG A CA 1
ATOM 686 C C . ARG A 1 87 ? 3.475 -2.798 -19.448 1.00 84.88 87 ARG A C 1
ATOM 688 O O . ARG A 1 87 ? 3.378 -1.868 -20.254 1.00 84.88 87 ARG A O 1
ATOM 695 N N . CYS A 1 88 ? 4.346 -3.788 -19.602 1.00 85.44 88 CYS A N 1
ATOM 696 C CA . CYS A 1 88 ? 5.153 -3.934 -20.806 1.00 85.44 88 CYS A CA 1
ATOM 697 C C . CYS A 1 88 ? 4.281 -4.442 -21.964 1.00 85.44 88 CYS A C 1
ATOM 699 O O . CYS A 1 88 ? 3.656 -5.489 -21.841 1.00 85.44 88 CYS A O 1
ATOM 701 N N . GLY A 1 89 ? 4.271 -3.760 -23.110 1.00 84.00 89 GLY A N 1
ATOM 702 C CA . GLY A 1 89 ? 3.494 -4.168 -24.289 1.00 84.00 89 GLY A CA 1
ATOM 703 C C . GLY A 1 89 ? 4.016 -5.429 -24.990 1.00 84.00 89 GLY A C 1
ATOM 704 O O . GLY A 1 89 ? 3.327 -5.976 -25.840 1.00 84.00 89 GLY A O 1
ATOM 705 N N . LEU A 1 90 ? 5.225 -5.891 -24.642 1.00 84.19 90 LEU A N 1
ATOM 706 C CA . LEU A 1 90 ? 5.856 -7.070 -25.246 1.00 84.19 90 LEU A CA 1
ATOM 707 C C . LEU A 1 90 ? 5.684 -8.320 -24.381 1.00 84.19 90 LEU A C 1
ATOM 709 O O . LEU A 1 90 ? 5.160 -9.327 -24.840 1.00 84.19 90 LEU A O 1
ATOM 713 N N . CYS A 1 91 ? 6.129 -8.264 -23.122 1.00 84.06 91 CYS A N 1
ATOM 714 C CA . CYS A 1 91 ? 6.048 -9.412 -22.216 1.00 84.06 91 CYS A CA 1
ATOM 715 C C . CYS A 1 91 ? 4.776 -9.424 -21.359 1.00 84.06 91 CYS A C 1
ATOM 717 O O . CYS A 1 91 ? 4.570 -10.371 -20.604 1.00 84.06 91 CYS A O 1
ATOM 719 N N . LEU A 1 92 ? 3.950 -8.372 -21.435 1.00 83.25 92 LEU A N 1
ATOM 720 C CA . LEU A 1 92 ? 2.718 -8.184 -20.660 1.00 83.25 92 LEU A CA 1
ATOM 721 C C . LEU A 1 92 ? 2.903 -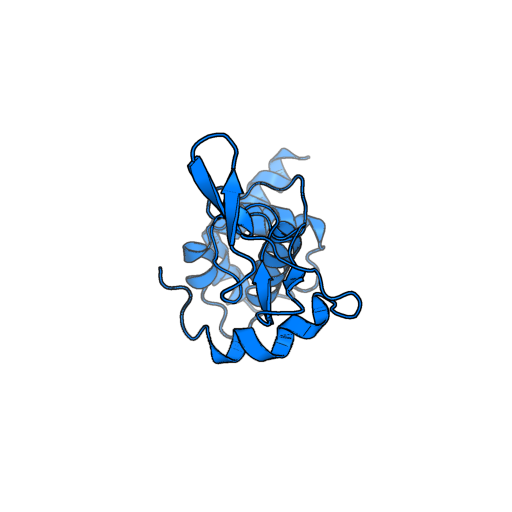8.205 -19.133 1.00 83.25 92 LEU A C 1
ATOM 723 O O . LEU A 1 92 ? 1.908 -8.182 -18.408 1.00 83.25 92 LEU A O 1
ATOM 727 N N . LYS A 1 93 ? 4.150 -8.201 -18.641 1.00 83.56 93 LYS A N 1
ATOM 728 C CA . LYS A 1 93 ? 4.488 -8.138 -17.214 1.00 83.56 93 LYS A CA 1
ATOM 729 C C . LYS A 1 93 ? 4.300 -6.719 -16.674 1.00 83.56 93 LYS A C 1
ATOM 731 O O . LYS A 1 93 ? 4.482 -5.738 -17.400 1.00 83.56 93 LYS A O 1
ATOM 736 N N . LEU A 1 94 ? 3.966 -6.644 -15.388 1.00 84.75 94 LEU A N 1
ATOM 737 C CA . LEU A 1 94 ? 3.885 -5.409 -14.614 1.00 84.75 94 LEU A CA 1
ATOM 738 C C . LEU A 1 94 ? 5.244 -5.115 -13.996 1.00 84.75 94 LEU A C 1
ATOM 740 O O . LEU A 1 94 ? 5.823 -5.979 -13.340 1.00 84.75 94 LEU A O 1
ATOM 744 N N . LEU A 1 95 ? 5.757 -3.918 -14.246 1.00 84.50 95 LEU A N 1
ATOM 745 C CA . LEU A 1 95 ? 7.108 -3.520 -13.888 1.00 84.50 95 LEU A CA 1
ATOM 746 C C . LEU A 1 95 ? 7.102 -2.096 -13.355 1.00 84.50 95 LEU A C 1
ATOM 748 O O . LEU A 1 95 ? 6.343 -1.242 -13.800 1.00 84.50 95 LEU A O 1
ATOM 752 N N . THR A 1 96 ? 7.997 -1.842 -12.424 1.00 85.75 96 THR A N 1
ATOM 753 C CA . THR A 1 96 ? 8.409 -0.508 -11.987 1.00 85.75 96 THR A CA 1
ATOM 754 C C . THR A 1 96 ? 9.740 -0.165 -12.652 1.00 85.75 96 THR A C 1
ATOM 756 O O . THR A 1 96 ? 10.442 -1.055 -13.140 1.00 85.75 96 THR A O 1
ATOM 759 N N . LYS A 1 97 ? 10.141 1.112 -12.655 1.00 81.81 97 LYS A N 1
ATOM 760 C CA . LYS A 1 97 ? 11.456 1.515 -13.198 1.00 81.81 97 LYS A CA 1
ATOM 761 C C . LYS A 1 97 ? 12.628 0.784 -12.529 1.00 81.81 97 LYS A C 1
ATOM 763 O O . LYS A 1 97 ? 13.643 0.527 -13.175 1.00 81.81 97 LYS A O 1
ATOM 768 N N . ASP A 1 98 ? 12.478 0.423 -11.257 1.00 80.88 98 ASP A N 1
ATOM 769 C CA . ASP A 1 98 ? 13.502 -0.295 -10.494 1.00 80.88 98 ASP A CA 1
ATOM 770 C C . ASP A 1 98 ? 13.567 -1.783 -10.848 1.00 80.88 98 ASP A C 1
ATOM 772 O O . ASP A 1 98 ? 14.644 -2.383 -10.880 1.00 80.88 98 ASP A O 1
ATOM 776 N N . THR A 1 99 ? 12.416 -2.393 -11.136 1.00 82.56 99 THR A N 1
ATOM 777 C CA . THR A 1 99 ? 12.319 -3.826 -11.451 1.00 82.56 99 THR A CA 1
ATOM 778 C C . THR A 1 99 ? 12.535 -4.123 -12.932 1.00 82.56 99 THR A C 1
ATOM 780 O O . THR A 1 99 ? 12.976 -5.224 -13.265 1.00 82.56 99 THR A O 1
ATOM 783 N N . GLU A 1 100 ? 12.339 -3.138 -13.815 1.00 83.38 100 GLU A N 1
ATOM 784 C CA . GLU A 1 100 ? 12.593 -3.245 -15.257 1.00 83.38 100 GLU A CA 1
ATOM 785 C C . GLU A 1 100 ? 13.991 -3.797 -15.561 1.00 83.38 100 GLU A C 1
ATOM 787 O O . GLU A 1 100 ? 14.143 -4.693 -16.388 1.00 83.38 100 GLU A O 1
ATOM 792 N N . ARG A 1 101 ? 15.011 -3.306 -14.848 1.00 80.25 101 ARG A N 1
ATOM 793 C CA . ARG A 1 101 ? 16.413 -3.692 -15.076 1.00 80.25 101 ARG A CA 1
ATOM 794 C C . ARG A 1 101 ? 16.742 -5.101 -14.592 1.00 80.25 1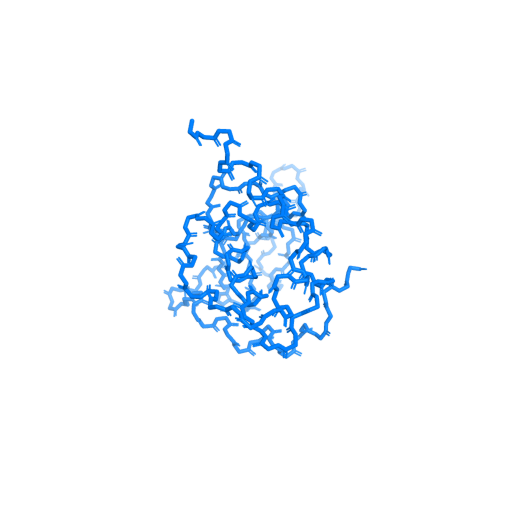01 ARG A C 1
ATOM 796 O O . ARG A 1 101 ? 17.753 -5.652 -15.008 1.00 80.25 101 ARG A O 1
ATOM 803 N N . LYS A 1 102 ? 15.921 -5.666 -13.703 1.00 80.69 102 LYS A N 1
ATOM 804 C CA . LYS A 1 102 ? 16.147 -6.977 -13.075 1.00 80.69 102 LYS A CA 1
ATOM 805 C C . LYS A 1 102 ? 15.375 -8.092 -13.774 1.00 80.69 102 LYS A C 1
ATOM 807 O O . LYS A 1 102 ? 15.793 -9.244 -13.733 1.00 80.69 102 LYS A O 1
ATOM 812 N N . ILE A 1 103 ? 14.247 -7.761 -14.403 1.00 83.06 103 ILE A N 1
ATOM 813 C CA . ILE A 1 103 ? 13.329 -8.743 -14.980 1.00 83.06 103 ILE A CA 1
ATOM 814 C C . ILE A 1 103 ? 13.559 -8.867 -16.481 1.00 83.06 103 ILE A C 1
ATOM 816 O O . ILE A 1 103 ? 13.438 -7.894 -17.225 1.00 83.06 103 ILE A O 1
ATOM 820 N N . SER A 1 104 ? 13.793 -10.094 -16.944 1.00 81.75 104 SER A N 1
ATOM 821 C CA . SER A 1 104 ? 13.930 -10.377 -18.368 1.00 81.75 104 SER A CA 1
ATOM 822 C C . SER A 1 104 ? 12.625 -10.155 -19.139 1.00 81.75 104 SER A C 1
ATOM 824 O O . SER A 1 104 ? 11.531 -10.600 -18.752 1.00 81.75 104 SER A O 1
ATOM 826 N N . CYS A 1 105 ? 12.753 -9.431 -20.252 1.00 83.62 105 CYS A N 1
ATOM 827 C CA . CYS A 1 105 ? 11.724 -9.320 -21.280 1.00 83.62 105 CYS A CA 1
ATOM 828 C C . CYS A 1 105 ? 11.808 -10.530 -22.235 1.00 83.62 105 CYS A C 1
ATOM 830 O O . CYS A 1 105 ? 12.417 -11.549 -21.914 1.00 83.62 105 CYS A O 1
ATOM 832 N N . ILE A 1 106 ? 11.188 -10.431 -23.409 1.00 81.44 106 ILE A N 1
ATOM 833 C CA . ILE A 1 106 ? 11.296 -11.443 -24.464 1.00 81.44 106 ILE A CA 1
ATOM 834 C C . ILE A 1 106 ? 12.760 -11.624 -24.929 1.00 81.44 106 ILE A C 1
ATOM 836 O O . ILE A 1 106 ? 13.528 -10.649 -24.915 1.00 81.44 106 ILE A O 1
ATOM 840 N N . PRO A 1 107 ? 13.160 -12.836 -25.366 1.00 68.50 107 PRO A N 1
ATOM 841 C CA . PRO A 1 107 ? 14.472 -13.073 -25.968 1.00 68.50 107 PRO A CA 1
ATOM 842 C C . PRO A 1 107 ? 14.652 -12.137 -27.174 1.00 68.50 107 PRO A C 1
ATOM 844 O O . PRO A 1 107 ? 13.877 -12.199 -28.122 1.00 68.50 107 PRO A O 1
ATOM 847 N N . GLY A 1 108 ? 15.605 -11.204 -27.101 1.00 69.38 108 GLY A N 1
ATOM 848 C CA . GLY A 1 108 ? 15.801 -10.143 -28.107 1.00 69.38 108 GLY A CA 1
ATOM 849 C C . GLY A 1 108 ? 15.719 -8.710 -27.566 1.00 69.38 108 GLY A C 1
ATOM 850 O O . GLY A 1 108 ? 16.049 -7.764 -28.275 1.00 69.38 108 GLY A O 1
ATOM 851 N N . LYS A 1 109 ? 15.326 -8.526 -26.299 1.00 73.56 109 LYS A N 1
ATOM 852 C CA . LYS A 1 109 ? 15.406 -7.236 -25.579 1.00 73.56 109 LYS A CA 1
ATOM 853 C C . LYS A 1 109 ? 16.393 -7.272 -24.409 1.00 73.56 109 LYS A C 1
ATOM 855 O O . LYS A 1 109 ? 16.195 -6.617 -23.385 1.00 73.56 109 LYS A O 1
ATOM 860 N N . ILE A 1 110 ? 17.436 -8.076 -24.577 1.00 80.25 110 ILE A N 1
ATOM 861 C CA . ILE A 1 110 ? 18.548 -8.229 -23.645 1.00 80.25 110 ILE A CA 1
ATOM 862 C C . ILE A 1 110 ? 19.722 -7.452 -24.240 1.00 80.25 110 ILE A C 1
ATOM 864 O O . ILE A 1 110 ? 20.149 -7.754 -25.350 1.00 80.25 110 ILE A O 1
ATOM 868 N N . ASN A 1 111 ? 20.206 -6.445 -23.524 1.00 77.94 111 ASN A N 1
ATOM 869 C CA . ASN A 1 111 ? 21.343 -5.621 -23.913 1.00 77.94 111 ASN A CA 1
ATOM 870 C C . ASN A 1 111 ? 22.479 -5.813 -22.913 1.00 77.94 111 ASN A C 1
ATOM 872 O O . ASN A 1 111 ? 22.236 -6.039 -21.732 1.00 77.94 111 ASN A O 1
ATOM 876 N N . VAL A 1 112 ? 23.722 -5.694 -23.367 1.00 80.94 112 VAL A N 1
ATOM 877 C CA . VAL A 1 112 ? 24.891 -5.729 -22.484 1.00 80.94 112 VAL A CA 1
ATOM 878 C C . VAL A 1 112 ? 25.416 -4.306 -22.349 1.00 80.94 112 VAL A C 1
ATOM 880 O O . VAL A 1 112 ? 25.702 -3.645 -23.346 1.00 80.94 112 VAL A O 1
ATOM 883 N N . ASN A 1 113 ? 25.495 -3.807 -21.118 1.00 79.44 113 ASN A N 1
ATOM 884 C CA . ASN A 1 113 ? 26.079 -2.500 -20.838 1.00 79.44 113 ASN A CA 1
ATOM 885 C C . ASN A 1 113 ? 27.576 -2.495 -21.192 1.00 79.44 113 ASN A C 1
ATOM 887 O O . ASN A 1 113 ? 28.214 -3.543 -21.136 1.00 79.44 113 ASN A O 1
ATOM 891 N N . PRO A 1 114 ? 28.199 -1.322 -21.409 1.00 78.94 114 PRO A N 1
ATOM 892 C CA . PRO A 1 114 ? 29.648 -1.218 -21.627 1.00 78.94 114 PRO A CA 1
ATOM 893 C C . PRO A 1 114 ? 30.526 -1.820 -20.511 1.00 78.94 114 PRO A C 1
ATOM 895 O O . PRO A 1 114 ? 31.712 -2.037 -20.720 1.00 78.94 114 PRO A O 1
ATOM 898 N N . ARG A 1 115 ? 29.955 -2.092 -19.327 1.00 83.25 115 ARG A N 1
ATOM 899 C CA . ARG A 1 115 ? 30.619 -2.775 -18.200 1.00 83.25 115 ARG A CA 1
ATOM 900 C C . ARG A 1 115 ? 30.500 -4.306 -18.234 1.00 83.25 115 ARG A C 1
ATOM 902 O O . ARG A 1 115 ? 31.034 -4.958 -17.350 1.00 83.25 115 ARG A O 1
ATOM 909 N N . GLY A 1 116 ? 29.795 -4.875 -19.212 1.00 80.69 116 GLY A N 1
ATOM 910 C CA . GLY A 1 116 ? 29.543 -6.316 -19.320 1.00 80.69 116 GLY A CA 1
ATOM 911 C C . GLY A 1 116 ? 28.266 -6.809 -18.627 1.00 80.69 116 GLY A C 1
ATOM 912 O O . GLY A 1 116 ? 27.939 -7.985 -18.744 1.00 80.69 116 GLY A O 1
ATOM 913 N N . ASP A 1 117 ? 27.514 -5.934 -17.952 1.00 81.44 117 ASP A N 1
ATOM 914 C CA . ASP A 1 117 ? 26.283 -6.328 -17.253 1.00 81.44 117 ASP A CA 1
ATOM 915 C C . ASP A 1 117 ? 25.096 -6.500 -18.204 1.00 81.44 117 ASP A C 1
ATOM 917 O O . ASP A 1 117 ? 24.854 -5.663 -19.081 1.00 81.44 117 ASP A O 1
ATOM 921 N N . ILE A 1 118 ? 24.293 -7.540 -17.971 1.00 81.06 118 ILE A N 1
ATOM 922 C CA . ILE A 1 118 ? 23.041 -7.760 -18.694 1.00 81.06 118 ILE A CA 1
ATOM 923 C C . ILE A 1 118 ? 21.979 -6.765 -18.207 1.00 81.06 118 ILE A C 1
ATOM 925 O O . ILE A 1 118 ? 21.662 -6.686 -17.023 1.00 81.06 118 ILE A O 1
ATOM 929 N N . THR A 1 119 ? 21.384 -6.035 -19.143 1.00 78.75 119 THR A N 1
ATOM 930 C CA . THR A 1 119 ? 20.246 -5.142 -18.934 1.00 78.75 119 THR A CA 1
ATOM 931 C C . THR A 1 119 ? 19.069 -5.557 -19.793 1.00 78.75 119 THR A C 1
ATOM 933 O O . THR A 1 119 ? 19.215 -6.006 -20.930 1.00 78.75 119 THR A O 1
ATOM 936 N N . TYR A 1 120 ? 17.872 -5.382 -19.250 1.00 82.12 120 TYR A N 1
ATOM 937 C CA . TYR A 1 120 ? 16.632 -5.664 -19.956 1.00 82.12 120 TYR A CA 1
ATOM 938 C C . TYR A 1 120 ? 15.953 -4.362 -20.350 1.00 82.12 120 TYR A C 1
ATOM 940 O O . TYR A 1 120 ? 15.919 -3.409 -19.573 1.00 82.12 120 TYR A O 1
ATOM 948 N N . THR A 1 121 ? 15.415 -4.323 -21.565 1.00 82.00 121 THR A N 1
ATOM 949 C CA . THR A 1 121 ? 14.672 -3.168 -22.072 1.00 82.00 121 THR A CA 1
ATOM 950 C C . THR A 1 121 ? 13.209 -3.539 -22.251 1.00 82.00 121 THR A C 1
ATOM 952 O O . THR A 1 121 ? 12.878 -4.494 -22.960 1.00 82.00 121 THR A O 1
ATOM 955 N N . HIS A 1 122 ? 12.314 -2.767 -21.644 1.00 86.81 122 HIS A N 1
ATOM 956 C CA . HIS A 1 122 ? 10.875 -2.969 -21.769 1.00 86.81 122 HIS A CA 1
ATOM 957 C C . HIS A 1 122 ? 10.227 -1.792 -22.499 1.00 86.81 122 HIS A C 1
ATOM 959 O O . HIS A 1 122 ? 10.783 -0.703 -22.603 1.00 86.81 122 HIS A O 1
ATOM 965 N N . SER A 1 123 ? 9.050 -2.026 -23.080 1.00 83.94 123 SER A N 1
ATOM 966 C CA . SER A 1 123 ? 8.297 -0.993 -23.797 1.00 83.94 123 SER A CA 1
ATOM 967 C C . SER A 1 123 ? 6.967 -0.774 -23.098 1.00 83.94 123 SER A C 1
ATOM 969 O O . SER A 1 123 ? 6.176 -1.709 -22.982 1.00 83.94 123 SER A O 1
ATOM 971 N N . ARG A 1 124 ? 6.725 0.444 -22.603 1.00 84.19 124 ARG A N 1
ATOM 972 C CA . ARG A 1 124 ? 5.481 0.791 -21.908 1.00 84.19 124 ARG A CA 1
ATOM 973 C C . ARG A 1 124 ? 4.304 0.772 -22.887 1.00 84.19 124 ARG A C 1
ATOM 975 O O . ARG A 1 124 ? 4.330 1.447 -23.915 1.00 84.19 124 ARG A O 1
ATOM 982 N N . GLN A 1 125 ? 3.256 0.033 -22.537 1.00 82.88 125 GLN A N 1
ATOM 983 C CA . GLN A 1 125 ? 1.993 0.062 -23.266 1.00 82.88 125 GLN A CA 1
ATOM 984 C C . GLN A 1 125 ? 1.288 1.407 -23.023 1.00 82.88 125 GLN A C 1
ATOM 986 O O . GLN A 1 125 ? 1.054 1.783 -21.879 1.00 82.88 125 GLN A O 1
ATOM 991 N N . LYS A 1 126 ? 0.965 2.145 -24.095 1.00 74.00 126 LYS A N 1
ATOM 992 C CA . LYS A 1 126 ? 0.360 3.491 -24.002 1.00 74.00 126 LYS A CA 1
ATOM 993 C C . LYS A 1 126 ? -1.099 3.492 -23.534 1.00 74.00 126 LYS A C 1
ATOM 995 O O . LYS A 1 126 ? -1.546 4.499 -23.011 1.00 74.00 126 LYS A O 1
ATOM 1000 N N . SER A 1 127 ? -1.827 2.397 -23.745 1.00 71.88 127 SER A N 1
ATOM 1001 C CA . SER A 1 127 ? -3.266 2.287 -23.470 1.00 71.88 127 SER A CA 1
ATOM 1002 C C . SER A 1 127 ? -3.593 1.623 -22.132 1.00 71.88 127 SER A C 1
ATOM 1004 O O . SER A 1 127 ? -4.719 1.183 -21.949 1.00 71.88 127 SER A O 1
ATOM 1006 N N . TRP A 1 128 ? -2.597 1.405 -21.272 1.00 74.25 128 TRP A N 1
ATOM 1007 C CA . TRP A 1 128 ? -2.787 0.653 -20.037 1.00 74.25 128 TRP A CA 1
ATOM 1008 C C . TRP A 1 128 ? -2.878 1.603 -18.850 1.00 74.25 128 TRP A C 1
ATOM 1010 O O . TRP A 1 128 ? -1.946 2.378 -18.614 1.00 74.25 128 TRP A O 1
ATOM 1020 N N . GLU A 1 129 ? -3.964 1.496 -18.091 1.00 67.69 129 GLU A N 1
ATOM 1021 C CA . GLU A 1 129 ? -4.155 2.226 -16.844 1.00 67.69 129 GLU A CA 1
ATOM 1022 C C . GLU A 1 129 ? -4.082 1.284 -15.641 1.00 67.69 129 GLU A C 1
ATOM 1024 O O . GLU A 1 129 ? -4.392 0.095 -15.714 1.00 67.69 129 GLU A O 1
ATOM 1029 N N . VAL A 1 130 ? -3.680 1.827 -14.490 1.00 67.69 130 VAL A N 1
ATOM 1030 C CA . VAL A 1 130 ? -3.593 1.084 -13.221 1.00 67.69 130 VAL A CA 1
ATOM 1031 C C . VAL A 1 130 ? -4.958 0.497 -12.833 1.00 67.69 130 VAL A C 1
ATOM 1033 O O . VAL A 1 130 ? -5.014 -0.578 -12.244 1.00 67.69 130 VAL A O 1
ATOM 1036 N N . HIS A 1 131 ? -6.064 1.136 -13.223 1.00 65.12 131 HIS A N 1
ATOM 1037 C CA . HIS A 1 131 ? -7.421 0.633 -12.987 1.00 65.12 131 HIS A CA 1
ATOM 1038 C C . HIS A 1 131 ? -7.700 -0.728 -13.664 1.00 65.12 131 HIS A C 1
ATOM 1040 O O . HIS A 1 131 ? -8.498 -1.519 -13.151 1.00 65.12 131 HIS A O 1
ATOM 1046 N N . ASP A 1 132 ? -6.962 -1.072 -14.726 1.00 61.28 132 ASP A N 1
ATOM 1047 C CA . ASP A 1 132 ? -7.057 -2.365 -15.419 1.00 61.28 132 ASP A CA 1
ATOM 1048 C C . ASP A 1 132 ? -6.344 -3.514 -14.670 1.00 61.28 132 ASP A C 1
ATOM 1050 O O . ASP A 1 132 ? -6.369 -4.668 -15.108 1.00 61.28 132 ASP A O 1
ATOM 1054 N N . LEU A 1 133 ? -5.687 -3.233 -13.534 1.00 59.91 133 LEU A N 1
ATOM 1055 C CA . LEU A 1 133 ? -5.060 -4.242 -12.662 1.00 59.91 133 LEU A CA 1
ATOM 1056 C C . LEU A 1 133 ? -6.054 -5.109 -11.890 1.00 59.91 133 LEU A C 1
ATOM 1058 O O . LEU A 1 133 ? -5.648 -6.107 -11.296 1.00 59.91 133 LEU A O 1
ATOM 1062 N N . SER A 1 134 ? -7.332 -4.735 -11.872 1.00 52.50 134 SER A N 1
ATOM 1063 C CA . SER A 1 134 ? -8.352 -5.348 -11.013 1.00 52.50 134 SER A CA 1
ATOM 1064 C C . SER A 1 134 ? -8.594 -6.841 -11.286 1.00 52.50 134 SER A C 1
ATOM 1066 O O . SER A 1 134 ? -9.023 -7.562 -10.389 1.00 52.50 134 SER A O 1
ATOM 1068 N N . LEU A 1 135 ? -8.260 -7.345 -12.479 1.00 47.91 135 LEU A N 1
ATOM 1069 C CA . LEU A 1 135 ? -8.571 -8.723 -12.884 1.00 47.91 135 LEU A CA 1
ATOM 1070 C C . LEU A 1 135 ? -7.481 -9.777 -12.562 1.00 47.91 135 LEU A C 1
ATOM 1072 O O . LEU A 1 135 ? -7.848 -10.876 -12.144 1.00 47.91 135 LEU A O 1
ATOM 1076 N N . PRO A 1 136 ? -6.159 -9.526 -12.700 1.00 45.34 136 PRO A N 1
ATOM 1077 C CA . PRO A 1 136 ? -5.161 -10.589 -12.505 1.00 45.34 136 PRO A CA 1
ATOM 1078 C C . PRO A 1 136 ? -4.709 -10.816 -11.052 1.00 45.34 136 PRO A C 1
ATOM 1080 O O . PRO A 1 136 ? -4.266 -11.919 -10.729 1.00 45.34 136 PRO A O 1
ATOM 1083 N N . LEU A 1 137 ? -4.779 -9.802 -10.180 1.00 47.06 137 LEU A N 1
ATOM 1084 C CA . LEU A 1 137 ? -4.230 -9.884 -8.814 1.00 47.06 137 LEU A CA 1
ATOM 1085 C C . LEU A 1 137 ? -5.111 -10.731 -7.881 1.00 47.06 137 LEU A C 1
ATOM 1087 O O . LEU A 1 137 ? -4.588 -11.563 -7.141 1.00 47.06 137 LEU A O 1
ATOM 1091 N N . VAL A 1 138 ? -6.439 -10.624 -8.012 1.00 43.12 138 VAL A N 1
ATOM 1092 C CA . VAL A 1 138 ? -7.416 -11.421 -7.240 1.00 43.12 138 VAL A CA 1
ATOM 1093 C C . VAL A 1 138 ? -7.280 -12.924 -7.520 1.00 43.12 138 VAL A C 1
ATOM 1095 O O . VAL A 1 138 ? -7.468 -13.743 -6.626 1.00 43.12 138 VAL A O 1
ATOM 1098 N N . CYS A 1 139 ? -6.897 -13.312 -8.742 1.00 36.53 139 CYS A N 1
ATOM 1099 C CA . CYS A 1 139 ? -6.679 -14.723 -9.078 1.00 36.53 139 CYS A CA 1
ATOM 1100 C C . CYS A 1 139 ? -5.326 -15.275 -8.601 1.00 36.53 139 CYS A C 1
ATOM 1102 O O . CYS A 1 139 ? -5.184 -16.493 -8.498 1.00 36.53 139 CYS A O 1
ATOM 1104 N N . ARG A 1 140 ? -4.323 -14.423 -8.338 1.00 40.78 140 ARG A N 1
ATOM 1105 C CA . ARG A 1 140 ? -2.960 -14.865 -7.992 1.00 40.78 140 ARG A CA 1
ATOM 1106 C C . ARG A 1 140 ? -2.616 -14.782 -6.511 1.00 40.78 140 ARG A C 1
ATOM 1108 O O . ARG A 1 140 ? -1.708 -15.491 -6.093 1.00 40.78 140 ARG A O 1
ATOM 1115 N N . GLN A 1 141 ? -3.313 -13.966 -5.729 1.00 41.97 141 GLN A N 1
ATOM 1116 C CA . GLN A 1 141 ? -2.965 -13.727 -4.332 1.00 41.97 141 GLN A CA 1
ATOM 1117 C C . GLN A 1 141 ? -4.058 -14.282 -3.418 1.00 41.97 141 GLN A C 1
ATOM 1119 O O . GLN A 1 141 ? -4.975 -13.580 -3.008 1.00 41.97 141 GLN A O 1
ATOM 1124 N N . LYS A 1 142 ? -3.968 -15.587 -3.135 1.00 40.25 142 LYS A N 1
ATOM 1125 C CA . LYS A 1 142 ? -4.74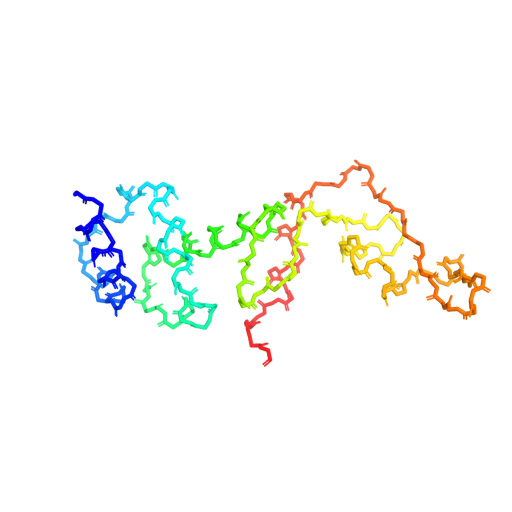0 -16.225 -2.058 1.00 40.25 142 LYS A CA 1
ATOM 1126 C C . LYS A 1 142 ? -4.099 -16.073 -0.674 1.00 40.25 142 LYS A C 1
ATOM 1128 O O . LYS A 1 142 ? -4.746 -16.444 0.295 1.00 40.25 142 LYS A O 1
ATOM 1133 N N . SER A 1 143 ? -2.907 -15.489 -0.569 1.00 39.97 143 SER A N 1
ATOM 1134 C CA . SER A 1 143 ? -2.240 -15.278 0.717 1.00 39.97 143 SER A CA 1
ATOM 1135 C C . SER A 1 143 ? -1.312 -14.070 0.637 1.00 39.97 143 SER A C 1
ATOM 1137 O O . SER A 1 143 ? -0.629 -13.879 -0.370 1.00 39.97 143 SER A O 1
ATOM 1139 N N . TRP A 1 144 ? -1.290 -13.266 1.698 1.00 41.88 144 TRP A N 1
ATOM 1140 C CA . TRP A 1 144 ? -0.302 -12.205 1.937 1.00 41.88 144 TRP A CA 1
ATOM 1141 C C . TRP A 1 144 ? 0.938 -12.761 2.662 1.00 41.88 144 TRP A C 1
ATOM 1143 O O . TRP A 1 144 ? 1.752 -12.009 3.184 1.00 41.88 144 TRP A O 1
ATOM 1153 N N . GLU A 1 145 ? 1.079 -14.085 2.688 1.00 34.22 145 GLU A N 1
ATOM 1154 C CA . GLU A 1 145 ? 2.214 -14.785 3.271 1.00 34.22 145 GLU A CA 1
ATOM 1155 C C . GLU A 1 145 ? 3.442 -14.605 2.367 1.00 34.22 145 GLU A C 1
ATOM 1157 O O . GLU A 1 145 ? 3.412 -14.935 1.176 1.00 34.22 145 GLU A O 1
ATOM 1162 N N . VAL A 1 146 ? 4.497 -14.030 2.949 1.00 35.59 146 VAL A N 1
ATOM 1163 C CA . VAL A 1 146 ? 5.873 -14.071 2.433 1.00 35.59 146 VAL A CA 1
ATOM 1164 C C . VAL A 1 146 ? 6.479 -15.430 2.747 1.00 35.59 146 VAL A C 1
ATOM 1166 O O . VAL A 1 146 ? 6.304 -15.886 3.899 1.00 35.59 146 VAL A O 1
#

Mean predicted aligned error: 10.0 Å

Secondary structure (DSSP, 8-state):
-HHHHHHHHHHHHHHHHHHHHSS--GGGS-HHHHHHHHHHS-HHHHHH---TT-SSHHHHHHHHHHHHT-TT---SS-----TT-EEBTTT--EE-HHHHTTS--STT-EEE-TTS-EEE---B-TT--GGGGGTHHHHH-S----

Solvent-accessible surface area (backbone atoms only — not comparable to full-atom values): 9003 Å² total; per-residue (Å²): 117,67,68,61,54,52,53,50,44,54,50,43,66,78,40,41,41,61,55,61,66,43,100,67,79,61,80,77,63,50,72,68,60,47,38,60,46,38,70,71,46,50,77,65,59,53,65,68,45,58,45,95,79,56,66,50,53,60,57,38,52,51,43,53,55,57,43,32,46,35,83,87,57,78,46,90,93,46,81,70,62,47,54,57,54,41,44,23,67,80,66,68,47,79,37,26,76,79,46,37,52,75,47,80,49,56,96,87,34,71,45,69,45,101,86,70,46,78,36,31,56,81,48,76,40,90,88,69,56,80,80,72,52,72,67,64,53,71,78,69,54,91,62,92,75,129

pLDDT: mean 79.23, std 13.4, range [34.22, 92.62]

Nearest PDB structures (foldseek):
  5iy6-assembly1_Q  TM=3.010E-01  e=5.276E+00  Homo sapiens

Sequence (146 aa):
MDTLVEECIQYCHKHMSAIVATPCNMNCINSNLAAHISDLFSHNEADDVMDRKDKFKSKLFQKKIECLFNPDYKNQDSPGNASTLYRCGLCLKLLTKDTERKISCIPGKINVNPRGDITYTHSRQKSWEVHDLSLPLVCRQKSWEV

InterPro domains:
  IPR045902 SANBR-like [PTHR20946] (1-145)